Protein AF-A0A2D4NU48-F1 (afdb_monomer)

InterPro domains:
  IPR044917 DNA-directed primase/polymerase protein [PTHR31399] (1-161)

Secondary structure (DSSP, 8-state):
---GGG-STT---PPTT-B-TT---B----TT----PPP-TT--HHHHHHHHH-TT-----TT------------------------S---SPEEESS--S-HHHHHHHHHHTEETTEE-EEEEEEEETTTTEEEEEEES--EETTTTEE-SS--EEEEE-

Mean predicted aligned error: 12.74 Å

Radius of gyration: 21.71 Å; Cα contacts (8 Å, |Δi|>4): 154; chains: 1; bounding box: 61×42×55 Å

Solvent-accessible surface area (backbone atoms only — not comparable to full-atom values): 11006 Å² total; per-residue (Å²): 139,83,79,73,90,63,84,49,90,89,56,87,75,87,54,73,73,38,50,55,91,99,47,86,66,58,40,69,88,59,94,84,62,83,83,74,75,80,90,53,92,97,62,57,71,66,59,46,52,46,55,70,65,40,87,85,62,71,84,86,54,99,80,69,80,87,87,83,84,78,80,87,80,79,79,85,71,79,95,71,92,79,83,91,77,96,70,98,79,82,86,68,66,52,70,45,60,79,74,64,102,46,62,70,59,52,52,53,51,55,60,72,37,49,55,94,94,38,68,32,46,68,54,32,40,38,37,37,77,91,75,58,30,39,41,34,39,38,37,79,35,38,71,35,80,92,80,70,47,68,53,97,60,73,81,39,68,50,77,49,115

Foldseek 3Di:
DDDPVQPDPPGDDDFAQDDDVPDPDGRYDDPPDPDQFDDDPPDDRVVSVRLVRDPPNDDDDPPDDDDDDDPPPDPPDDDDDDDDDDDDDDQAWDKDAADDPCNVVLVVVQVVQDDDNFGKHFRMKTQRVVVRKIKTQIPRGAADPVVRGGDPDRGDMDMDD

Organism: Micrurus surinamensis (NCBI:txid129470)

Nearest PDB structures (foldseek):
  7jlg-assembly2_B  TM=9.800E-01  e=1.043E-04  Homo sapiens
  7jlg-assembly1_A  TM=9.762E-01  e=1.043E-04  Homo sapiens
  7jk1-assembly1_A  TM=9.756E-01  e=9.775E-05  Homo sapiens
  7jkl-assembly1_A  TM=9.734E-01  e=2.132E-04  Homo sapiens
  5l2x-assembly2_B  TM=9.803E-01  e=3.149E-04  Homo sapiens

Structure (mmCIF, N/CA/C/O backbone):
data_AF-A0A2D4NU48-F1
#
_entry.id   AF-A0A2D4NU48-F1
#
loop_
_atom_site.group_PDB
_atom_site.id
_atom_site.type_symbol
_atom_site.label_atom_id
_atom_site.label_alt_id
_atom_site.label_comp_id
_atom_site.label_asym_id
_atom_site.label_entity_id
_atom_site.label_seq_id
_atom_site.pdbx_PDB_ins_code
_atom_site.Cartn_x
_atom_site.Cartn_y
_atom_site.Cartn_z
_atom_site.occupancy
_atom_site.B_iso_or_equiv
_atom_site.auth_seq_id
_atom_site.auth_comp_id
_atom_site.auth_asym_id
_atom_site.auth_atom_id
_atom_site.pdbx_PDB_model_num
ATOM 1 N N . PHE A 1 1 ? 0.606 -9.834 -0.531 1.00 75.94 1 PHE A N 1
ATOM 2 C CA . PHE A 1 1 ? 1.608 -8.810 -0.904 1.00 75.94 1 PHE A CA 1
ATOM 3 C C . PHE A 1 1 ? 1.502 -7.610 0.032 1.00 75.94 1 PHE A C 1
ATOM 5 O O . PHE A 1 1 ? 0.381 -7.201 0.313 1.00 75.94 1 PHE A O 1
ATOM 12 N N . VAL A 1 2 ? 2.626 -7.060 0.508 1.00 81.94 2 VAL A N 1
ATOM 13 C CA . VAL A 1 2 ? 2.676 -5.942 1.474 1.00 81.94 2 VAL A CA 1
ATOM 14 C C . VAL A 1 2 ? 3.631 -4.856 0.964 1.00 81.94 2 VAL A C 1
ATOM 16 O O . VAL A 1 2 ? 4.753 -5.160 0.573 1.00 81.94 2 VAL A O 1
ATOM 19 N N . ASP A 1 3 ? 3.200 -3.589 0.968 1.00 83.12 3 ASP A N 1
ATOM 20 C CA . ASP A 1 3 ? 4.048 -2.441 0.606 1.00 83.12 3 ASP A CA 1
ATOM 21 C C . ASP A 1 3 ? 4.782 -1.909 1.845 1.00 83.12 3 ASP A C 1
ATOM 23 O O . ASP A 1 3 ? 4.214 -1.156 2.634 1.00 83.12 3 ASP A O 1
ATOM 27 N N . LEU A 1 4 ? 6.053 -2.284 2.019 1.00 84.88 4 LEU A N 1
ATOM 28 C CA . LEU A 1 4 ? 6.870 -1.837 3.156 1.00 84.88 4 LEU A CA 1
ATOM 29 C C . LEU A 1 4 ? 7.270 -0.351 3.069 1.00 84.88 4 LEU A C 1
ATOM 31 O O . LEU A 1 4 ? 7.649 0.253 4.070 1.00 84.88 4 LEU A O 1
ATOM 35 N N . GLY A 1 5 ? 7.136 0.285 1.899 1.00 84.62 5 GLY A N 1
ATOM 36 C CA . GLY A 1 5 ? 7.523 1.683 1.682 1.00 84.62 5 GLY A CA 1
ATOM 37 C C . GLY A 1 5 ? 6.610 2.715 2.354 1.00 84.62 5 GLY A C 1
ATOM 38 O O . GLY A 1 5 ? 6.822 3.923 2.191 1.00 84.62 5 GLY A O 1
ATOM 39 N N . VAL A 1 6 ? 5.566 2.275 3.063 1.00 92.81 6 VAL A N 1
ATOM 40 C CA . VAL A 1 6 ? 4.635 3.143 3.802 1.00 92.81 6 VAL A CA 1
ATOM 41 C C . VAL A 1 6 ? 5.047 3.378 5.257 1.00 92.81 6 VAL A C 1
ATOM 43 O O . VAL A 1 6 ? 4.579 4.339 5.861 1.00 92.81 6 VAL A O 1
ATOM 46 N N . TYR A 1 7 ? 5.945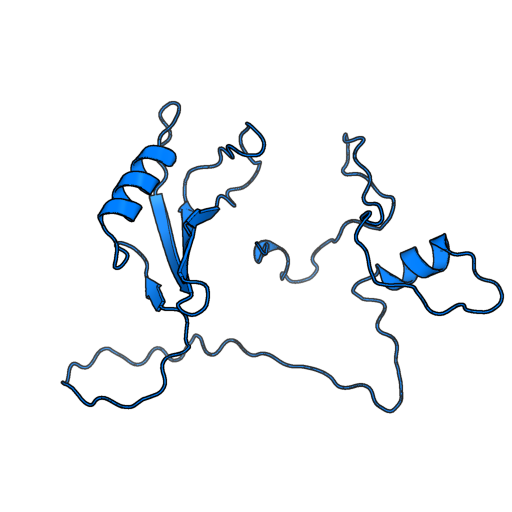 2.567 5.818 1.00 91.81 7 TYR A N 1
ATOM 47 C CA . TYR A 1 7 ? 6.368 2.670 7.219 1.00 91.81 7 TYR A CA 1
ATOM 48 C C . TYR A 1 7 ? 7.509 3.684 7.394 1.00 91.81 7 TYR A C 1
ATOM 50 O O . TYR A 1 7 ? 8.619 3.351 7.793 1.00 91.81 7 TYR A O 1
ATOM 58 N N . THR A 1 8 ? 7.247 4.950 7.058 1.00 90.25 8 THR A N 1
ATOM 59 C CA . THR A 1 8 ? 8.218 6.053 7.163 1.00 90.25 8 THR A CA 1
ATOM 60 C C . THR A 1 8 ? 7.734 7.136 8.124 1.00 90.25 8 THR A C 1
ATOM 62 O O . THR A 1 8 ? 6.529 7.350 8.272 1.00 90.25 8 THR A O 1
ATOM 65 N N . LYS A 1 9 ? 8.662 7.893 8.725 1.00 92.50 9 LYS A N 1
ATOM 66 C CA . LYS A 1 9 ? 8.329 9.026 9.605 1.00 92.50 9 LYS A CA 1
ATOM 67 C C . LYS A 1 9 ? 7.397 10.018 8.896 1.00 92.50 9 LYS A C 1
ATOM 69 O O . LYS A 1 9 ? 7.647 10.391 7.752 1.00 92.50 9 LYS A O 1
ATOM 74 N N . ASN A 1 10 ? 6.335 10.444 9.586 1.00 93.62 10 ASN A N 1
ATOM 75 C CA . ASN A 1 10 ? 5.337 11.404 9.093 1.00 93.62 10 ASN A CA 1
ATOM 76 C C . ASN A 1 10 ? 4.707 11.010 7.743 1.00 93.62 10 ASN A C 1
ATOM 78 O O . ASN A 1 10 ? 4.464 11.859 6.880 1.00 93.62 10 ASN A O 1
ATOM 82 N N . ARG A 1 11 ? 4.467 9.710 7.525 1.00 95.94 11 ARG A N 1
ATOM 83 C CA . ARG A 1 11 ? 3.847 9.234 6.289 1.00 95.94 11 ARG A CA 1
ATOM 84 C C . ARG A 1 11 ? 2.425 9.772 6.145 1.00 95.94 11 ARG A C 1
ATOM 86 O O . ARG A 1 11 ? 1.580 9.579 7.011 1.00 95.94 11 ARG A O 1
ATOM 93 N N . ASN A 1 12 ? 2.137 10.338 4.977 1.00 95.56 12 ASN A N 1
ATOM 94 C CA . ASN A 1 12 ? 0.769 10.631 4.571 1.00 95.56 12 ASN A CA 1
ATOM 95 C C . ASN A 1 12 ? 0.058 9.348 4.126 1.00 95.56 12 ASN A C 1
ATOM 97 O O . ASN A 1 12 ? 0.504 8.677 3.189 1.00 95.56 12 ASN A O 1
ATOM 101 N N . PHE A 1 13 ? -1.073 9.051 4.760 1.00 96.62 13 PHE A N 1
ATOM 102 C CA . PHE A 1 13 ? -2.010 8.026 4.317 1.00 96.62 13 PHE A CA 1
ATOM 103 C C . PHE A 1 13 ? -3.259 8.681 3.740 1.00 96.62 13 PHE A C 1
ATOM 105 O O . PHE A 1 13 ? -3.747 9.694 4.234 1.00 96.62 13 PHE A O 1
ATOM 112 N N . ARG A 1 14 ? -3.758 8.108 2.645 1.00 96.25 14 ARG A N 1
ATOM 113 C CA . ARG A 1 14 ? -4.952 8.610 1.966 1.00 96.25 14 ARG A CA 1
ATOM 114 C C . ARG A 1 14 ? -6.191 8.279 2.801 1.00 96.25 14 ARG A C 1
ATOM 116 O O . ARG A 1 14 ? -6.333 7.142 3.236 1.00 96.25 14 ARG A O 1
ATOM 123 N N . LEU A 1 15 ? -7.075 9.256 2.987 1.00 97.25 15 LEU A N 1
ATOM 124 C CA . LEU A 1 15 ? -8.273 9.116 3.816 1.00 97.25 15 LEU A CA 1
ATOM 125 C C . LEU A 1 15 ? -9.349 8.252 3.145 1.00 97.25 15 LEU A C 1
ATOM 127 O O . LEU A 1 15 ? -9.441 8.199 1.912 1.00 97.25 15 LEU A O 1
ATOM 131 N N . TYR A 1 16 ? -10.192 7.623 3.962 1.00 97.06 16 TYR A N 1
ATOM 132 C CA . TYR A 1 16 ? -11.433 6.996 3.508 1.00 97.06 16 TYR A CA 1
ATOM 133 C C . TYR A 1 16 ? -12.269 7.978 2.674 1.00 97.06 16 TYR A C 1
ATOM 135 O O . TYR A 1 16 ? -12.289 9.177 2.948 1.00 97.06 16 TYR A O 1
ATOM 143 N N . MET A 1 17 ? -12.902 7.470 1.618 1.00 96.50 17 MET A N 1
ATOM 144 C CA . MET A 1 17 ? -13.689 8.227 0.639 1.00 96.50 17 MET A CA 1
ATOM 145 C C . MET A 1 17 ? -12.934 9.313 -0.146 1.00 96.50 17 ME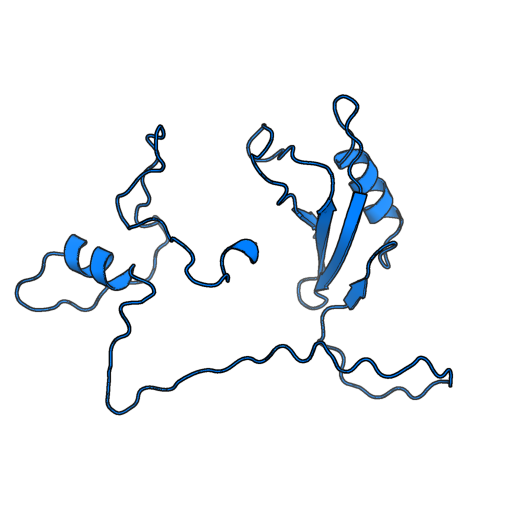T A C 1
ATOM 147 O O . MET A 1 17 ? -13.544 10.072 -0.894 1.00 96.50 17 MET A O 1
ATOM 151 N N . SER A 1 18 ? -11.598 9.354 -0.081 1.00 97.38 18 SER A N 1
ATOM 152 C CA . SER A 1 18 ? -10.790 10.264 -0.905 1.00 97.38 18 SER A CA 1
ATOM 153 C C . SER A 1 18 ? -10.170 9.577 -2.126 1.00 97.38 18 SER A C 1
ATOM 155 O O . SER A 1 18 ? -9.861 8.377 -2.121 1.00 97.38 18 SER A O 1
ATOM 157 N N . SER A 1 19 ? -9.925 10.348 -3.186 1.00 97.06 19 SER A N 1
ATOM 158 C CA . SER A 1 19 ? -9.155 9.919 -4.355 1.00 97.06 19 SER A CA 1
ATOM 159 C C . SER A 1 19 ? -7.760 10.550 -4.365 1.00 97.06 19 SER A C 1
ATOM 161 O O . SER A 1 19 ? -7.452 11.482 -3.621 1.00 97.06 19 SER A O 1
ATOM 163 N N . LYS A 1 20 ? -6.860 10.013 -5.195 1.00 94.56 20 LYS A N 1
ATOM 164 C CA . LYS A 1 20 ? -5.598 10.710 -5.486 1.00 94.56 20 LYS A CA 1
ATOM 165 C C . LYS A 1 20 ? -5.895 11.927 -6.361 1.00 94.56 20 LYS A C 1
ATOM 167 O O . LYS A 1 20 ? -6.772 11.858 -7.217 1.00 94.56 20 LYS A O 1
ATOM 172 N N . ALA A 1 21 ? -5.103 12.988 -6.217 1.00 93.25 21 ALA A N 1
ATOM 173 C CA . ALA A 1 21 ? -5.191 14.152 -7.095 1.00 93.25 21 ALA A CA 1
ATOM 174 C C . ALA A 1 21 ? -5.172 13.729 -8.578 1.00 93.25 21 ALA A C 1
ATOM 176 O O . ALA A 1 21 ? -4.323 12.935 -8.999 1.00 93.25 21 ALA A O 1
ATOM 177 N N . GLY A 1 22 ? -6.149 14.216 -9.347 1.00 93.44 22 GLY A N 1
ATOM 178 C CA . GLY A 1 22 ? -6.322 13.879 -10.764 1.00 93.44 22 GLY A CA 1
ATOM 179 C C . GLY A 1 22 ? -6.792 12.445 -11.044 1.00 93.44 22 GLY A C 1
ATOM 180 O O . GLY A 1 22 ? -6.669 11.975 -12.173 1.00 93.44 22 GLY A O 1
ATOM 181 N N . ARG A 1 23 ? -7.286 11.710 -10.040 1.00 93.81 23 ARG A N 1
ATOM 182 C CA . ARG A 1 23 ? -7.849 10.360 -10.196 1.00 93.81 23 ARG A CA 1
ATOM 183 C C . ARG A 1 23 ? -9.280 10.315 -9.674 1.00 93.81 23 ARG A C 1
ATOM 185 O O . ARG A 1 23 ? -9.614 10.973 -8.695 1.00 93.81 23 ARG A O 1
ATOM 192 N N . THR A 1 24 ? -10.094 9.475 -10.301 1.00 93.94 24 THR A N 1
ATOM 193 C CA . THR A 1 24 ? -11.502 9.254 -9.940 1.00 93.94 24 THR A CA 1
ATOM 194 C C . THR A 1 24 ? -11.699 8.061 -9.006 1.00 93.94 24 THR A C 1
ATOM 196 O O . THR A 1 24 ? -12.756 7.924 -8.409 1.00 93.94 24 THR A O 1
ATOM 199 N N . VAL A 1 25 ? -10.685 7.201 -8.847 1.00 94.75 25 VAL A N 1
ATOM 200 C CA . VAL A 1 25 ? -10.771 6.009 -7.992 1.00 94.75 25 VAL A CA 1
ATOM 201 C C . VAL A 1 25 ? -10.736 6.407 -6.515 1.00 94.75 25 VAL A C 1
ATOM 203 O O . VAL A 1 25 ? -9.734 6.942 -6.024 1.00 94.75 25 VAL A O 1
ATOM 206 N N . ILE A 1 26 ? -11.826 6.105 -5.814 1.00 96.75 26 ILE A N 1
ATOM 207 C CA . ILE A 1 26 ? -12.055 6.429 -4.403 1.00 96.75 26 ILE A CA 1
ATOM 208 C C . ILE A 1 26 ? -11.597 5.266 -3.513 1.00 96.75 26 ILE A C 1
ATOM 210 O O . ILE A 1 26 ? -11.722 4.101 -3.882 1.00 96.75 26 ILE A O 1
ATOM 214 N N . LEU A 1 27 ? -11.020 5.574 -2.345 1.00 96.50 27 LEU A N 1
ATOM 215 C CA . LEU A 1 27 ? -10.774 4.567 -1.308 1.00 96.50 27 LEU A CA 1
ATOM 216 C C . LEU A 1 27 ? -12.092 4.242 -0.595 1.00 96.50 27 LEU A C 1
ATOM 218 O O . LEU A 1 27 ? -12.536 5.029 0.237 1.00 96.50 27 LEU A O 1
ATOM 222 N N . ASN A 1 28 ? -12.694 3.103 -0.923 1.00 95.88 28 ASN A N 1
ATOM 223 C CA . ASN A 1 28 ? -13.951 2.643 -0.337 1.00 95.88 28 ASN A CA 1
ATOM 224 C C . ASN A 1 28 ? -13.756 1.321 0.431 1.00 95.88 28 ASN A C 1
ATOM 226 O O . ASN A 1 28 ? -12.696 0.698 0.340 1.00 95.88 28 ASN A O 1
ATOM 230 N N . ILE A 1 29 ? -14.769 0.911 1.193 1.00 95.50 29 ILE A N 1
ATOM 231 C CA . ILE A 1 29 ? -14.831 -0.390 1.858 1.00 95.50 29 ILE A CA 1
ATOM 232 C C . ILE A 1 29 ? -14.837 -1.497 0.797 1.00 95.50 29 ILE A C 1
ATOM 234 O O . ILE A 1 29 ? -15.585 -1.424 -0.176 1.00 95.50 29 ILE A O 1
ATOM 238 N N . ALA A 1 30 ? -13.980 -2.501 0.982 1.00 94.94 30 ALA A N 1
ATOM 239 C CA . ALA A 1 30 ? -13.928 -3.670 0.111 1.00 94.94 30 ALA A CA 1
ATOM 240 C C . ALA A 1 30 ? -15.151 -4.577 0.330 1.00 94.94 30 ALA A C 1
ATOM 242 O O . ALA A 1 30 ? -15.679 -4.650 1.440 1.00 94.94 30 ALA A O 1
ATOM 243 N N . GLU A 1 31 ? -15.585 -5.281 -0.714 1.00 95.69 31 GLU A N 1
ATOM 244 C CA . GLU A 1 31 ? -16.767 -6.160 -0.678 1.00 95.69 31 GLU A CA 1
ATOM 245 C C . GLU A 1 31 ? -16.616 -7.319 0.319 1.00 95.69 31 GLU A C 1
ATOM 247 O O . GLU A 1 31 ? -17.585 -7.752 0.937 1.00 95.69 31 GLU A O 1
ATOM 252 N N . ASP A 1 32 ? -15.385 -7.781 0.524 1.00 95.31 32 ASP A N 1
ATOM 253 C CA . ASP A 1 32 ? -15.006 -8.864 1.430 1.00 95.31 32 ASP A CA 1
ATOM 254 C C . ASP A 1 32 ? -14.593 -8.374 2.832 1.00 95.31 32 ASP A C 1
ATOM 256 O O . ASP A 1 32 ? -14.106 -9.155 3.657 1.00 95.31 32 ASP A O 1
ATOM 260 N N . ASN A 1 33 ? -14.799 -7.087 3.142 1.00 95.56 33 ASN A N 1
ATOM 261 C CA . ASN A 1 33 ? -14.493 -6.532 4.455 1.00 95.56 33 ASN A CA 1
ATOM 262 C C . ASN A 1 33 ? -15.349 -7.183 5.557 1.00 95.56 33 ASN A C 1
ATOM 264 O O . ASN A 1 33 ? -16.567 -7.020 5.610 1.00 95.56 33 ASN A O 1
ATOM 268 N N . LYS A 1 34 ? -14.685 -7.838 6.514 1.00 96.62 34 LYS A N 1
ATOM 269 C CA . LYS A 1 34 ? -15.328 -8.482 7.676 1.00 96.62 34 LYS A CA 1
ATOM 270 C C . LYS A 1 34 ? -15.450 -7.570 8.900 1.00 96.62 34 LYS A C 1
ATOM 272 O O . LYS A 1 34 ? -16.119 -7.928 9.866 1.00 96.62 34 LYS A O 1
ATOM 277 N N . PHE A 1 35 ? -14.794 -6.408 8.899 1.00 94.75 35 PHE A N 1
ATOM 278 C CA . PHE A 1 35 ? -14.841 -5.484 10.029 1.00 94.75 35 PHE A CA 1
ATOM 279 C C . PHE A 1 35 ? -16.141 -4.671 10.029 1.00 94.75 35 PHE A C 1
ATOM 281 O O . PHE A 1 35 ? -16.444 -3.951 9.072 1.00 94.75 35 PHE A O 1
ATOM 288 N N . VAL A 1 36 ? -16.869 -4.727 11.144 1.00 91.12 36 VAL A N 1
ATOM 289 C CA . VAL A 1 36 ? -18.057 -3.905 11.392 1.00 91.12 36 VAL A CA 1
ATOM 290 C C . VAL A 1 36 ? -17.795 -3.039 12.626 1.00 91.12 36 VAL A C 1
ATOM 292 O O . VAL A 1 36 ? -17.533 -3.585 13.704 1.00 91.12 36 VAL A O 1
ATOM 295 N N . PRO A 1 37 ? -17.824 -1.699 12.504 1.00 89.31 37 PRO A N 1
ATOM 296 C CA . PRO A 1 37 ? -17.607 -0.830 13.647 1.00 89.31 37 PRO A CA 1
ATOM 297 C C . PRO A 1 37 ? -18.737 -0.989 14.669 1.00 89.31 37 PRO A C 1
ATOM 299 O O . PRO A 1 37 ? -19.896 -1.222 14.324 1.00 89.31 37 PRO A O 1
ATOM 302 N N . LYS A 1 38 ? -18.388 -0.860 15.953 1.00 84.44 38 LYS A N 1
ATOM 303 C CA . LYS A 1 38 ? -19.379 -0.893 17.031 1.00 84.44 38 LYS A CA 1
ATOM 304 C C . LYS A 1 38 ? -20.292 0.332 16.910 1.00 84.44 38 LYS A C 1
ATOM 306 O O . LYS A 1 38 ? -19.757 1.439 16.806 1.00 84.44 38 LYS A O 1
ATOM 311 N N . PRO A 1 39 ? -21.622 0.157 16.970 1.00 78.94 39 PRO A N 1
ATOM 312 C CA . PRO A 1 39 ? -22.542 1.278 16.913 1.00 78.94 39 PRO A CA 1
ATOM 313 C C . PRO A 1 39 ? -22.311 2.190 18.118 1.00 78.94 39 PRO A C 1
ATOM 315 O O . PRO A 1 39 ? -22.275 1.733 19.260 1.00 78.94 39 PRO A O 1
ATOM 318 N N . VAL A 1 40 ? -22.145 3.483 17.851 1.00 79.06 40 VAL A N 1
ATOM 319 C CA . VAL A 1 40 ? -22.092 4.528 18.877 1.00 79.06 40 VAL A CA 1
ATOM 320 C C . VAL A 1 40 ? -23.327 5.401 18.705 1.00 79.06 40 VAL A C 1
ATOM 322 O O . VAL A 1 40 ? -23.627 5.823 17.583 1.00 79.06 40 VAL A O 1
ATOM 325 N N . ASN A 1 41 ? -24.035 5.666 19.806 1.00 77.50 41 ASN A N 1
ATOM 326 C CA . ASN A 1 41 ? -25.214 6.533 19.817 1.00 77.50 41 ASN A CA 1
ATOM 327 C C . ASN A 1 41 ? -24.883 7.874 19.134 1.00 77.50 41 ASN A C 1
ATOM 329 O O . ASN A 1 41 ? -23.838 8.462 19.405 1.00 77.50 41 ASN A O 1
ATOM 333 N N . ASN A 1 42 ? -25.768 8.343 18.249 1.00 76.69 42 ASN A N 1
ATOM 334 C CA . ASN A 1 42 ? -25.650 9.604 17.497 1.00 76.69 42 ASN A CA 1
ATOM 335 C C . ASN A 1 42 ? -24.560 9.669 16.404 1.00 76.69 42 ASN A C 1
ATOM 337 O O . ASN A 1 42 ? -24.137 10.764 16.041 1.00 76.69 42 ASN A O 1
ATOM 341 N N . SER A 1 43 ? -24.125 8.539 15.833 1.00 78.31 43 SER A N 1
ATOM 342 C CA . SER A 1 43 ? -23.211 8.534 14.673 1.00 78.31 43 SER A CA 1
ATOM 343 C C . SER A 1 43 ? -23.749 7.701 13.510 1.00 78.31 43 SER A C 1
ATOM 345 O O . SER A 1 43 ? -24.303 6.618 13.711 1.00 78.31 43 SER A O 1
ATOM 347 N N . CYS A 1 44 ? -23.575 8.189 12.278 1.00 88.00 44 CYS A N 1
ATOM 348 C CA . CYS A 1 44 ? -23.914 7.417 11.083 1.00 88.00 44 CYS A CA 1
ATOM 349 C C . CYS A 1 44 ? -22.824 6.376 10.766 1.00 88.00 44 CYS A C 1
ATOM 351 O O . CYS A 1 44 ? -21.680 6.486 11.218 1.00 88.00 44 CYS A O 1
ATOM 353 N N . LYS A 1 45 ? -23.166 5.361 9.960 1.00 88.50 45 LYS A N 1
ATOM 354 C CA . LYS A 1 45 ? -22.235 4.278 9.594 1.00 88.50 45 LYS A CA 1
ATOM 355 C C . LYS A 1 45 ? -20.955 4.806 8.939 1.00 88.50 45 LYS A C 1
ATOM 357 O O . LYS A 1 45 ? -19.866 4.375 9.310 1.00 88.50 45 LYS A O 1
ATOM 362 N N . ASP A 1 46 ? -21.070 5.774 8.032 1.00 90.75 46 ASP A N 1
ATOM 363 C CA . ASP A 1 46 ? -19.912 6.340 7.329 1.00 90.75 46 ASP A CA 1
ATOM 364 C C . ASP A 1 46 ? -18.944 7.050 8.270 1.00 90.75 46 ASP A C 1
ATOM 366 O O . ASP A 1 46 ? -17.733 6.888 8.144 1.00 90.75 46 ASP A O 1
ATOM 370 N N . GLN A 1 47 ? -19.460 7.775 9.263 1.00 92.12 47 GLN A N 1
ATOM 371 C CA . GLN A 1 47 ? -18.632 8.413 10.282 1.00 92.12 47 GLN A CA 1
ATOM 372 C C . GLN A 1 47 ? -17.869 7.372 11.112 1.00 92.12 47 GLN A C 1
ATOM 374 O O . GLN A 1 47 ? -16.693 7.565 11.422 1.00 92.12 47 GLN A O 1
ATOM 379 N N . GLN A 1 48 ? -18.507 6.249 11.450 1.00 92.56 48 GLN A N 1
ATOM 380 C CA . GLN A 1 48 ? -17.857 5.177 12.204 1.00 92.56 48 GLN A CA 1
ATOM 381 C C . GLN A 1 48 ? -16.749 4.496 11.391 1.00 92.56 48 GLN A C 1
ATOM 383 O O . GLN A 1 48 ? -15.671 4.227 11.933 1.00 92.56 48 GLN A O 1
ATOM 388 N N . TYR A 1 49 ? -16.977 4.254 10.097 1.00 94.69 49 TYR A N 1
ATOM 389 C CA . TYR A 1 49 ? -15.945 3.743 9.192 1.00 94.69 49 TYR A CA 1
ATOM 390 C C . TYR A 1 49 ? -14.806 4.743 9.007 1.00 94.69 49 TYR A C 1
ATOM 392 O O . TYR A 1 49 ? -13.643 4.364 9.135 1.00 94.69 49 TYR A O 1
ATOM 400 N N . PHE A 1 50 ? -15.127 6.021 8.800 1.00 94.81 50 PHE A N 1
ATOM 401 C CA . PHE A 1 50 ? -14.141 7.090 8.704 1.00 94.81 50 PHE A CA 1
ATOM 402 C C . PHE A 1 50 ? -13.227 7.109 9.933 1.00 94.81 50 PHE A C 1
ATOM 404 O O . PHE A 1 50 ? -12.016 6.966 9.784 1.00 94.81 50 PHE A O 1
ATOM 411 N N . LEU A 1 51 ? -13.791 7.178 11.143 1.00 93.50 51 LEU A N 1
ATOM 412 C CA . LEU A 1 51 ? -13.016 7.194 12.388 1.00 93.50 51 LEU A CA 1
AT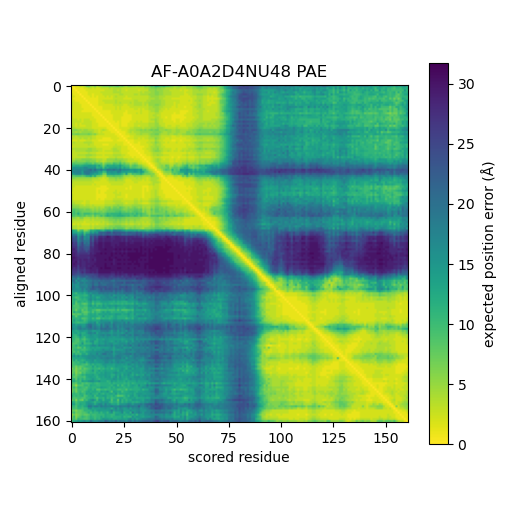OM 413 C C . LEU A 1 51 ? -12.197 5.916 12.594 1.00 93.50 51 LEU A C 1
ATOM 415 O O . LEU A 1 51 ? -11.085 5.991 13.111 1.00 93.50 51 LEU A O 1
ATOM 419 N N . SER A 1 52 ? -12.724 4.758 12.190 1.00 93.94 52 SER A N 1
ATOM 420 C CA . SER A 1 52 ? -12.006 3.479 12.289 1.00 93.94 52 SER A CA 1
ATOM 421 C C . SER A 1 52 ? -10.876 3.353 11.258 1.00 93.94 52 SER A C 1
ATOM 423 O O . SER A 1 52 ? -9.940 2.595 11.479 1.00 93.94 52 SER A O 1
ATOM 425 N N . SER A 1 53 ? -10.937 4.099 10.149 1.00 95.25 53 SER A N 1
ATOM 426 C CA . SER A 1 53 ? -9.902 4.100 9.103 1.00 95.25 53 SER A CA 1
ATOM 427 C C . SER A 1 53 ? -8.670 4.951 9.440 1.00 95.25 53 SER A C 1
ATOM 429 O O . SER A 1 53 ? -7.637 4.842 8.778 1.00 95.25 53 SER A O 1
ATOM 431 N N . LEU A 1 54 ? -8.762 5.817 10.454 1.00 95.81 54 LEU A N 1
ATOM 432 C CA . LEU A 1 54 ? -7.682 6.715 10.852 1.00 95.81 54 LEU A CA 1
ATOM 433 C C . LEU A 1 54 ? -6.603 5.952 11.632 1.00 95.81 54 LEU A C 1
ATOM 435 O O . LEU A 1 54 ? -6.811 5.566 12.778 1.00 95.81 54 LEU A O 1
ATOM 439 N N . ILE A 1 55 ? -5.415 5.814 11.039 1.00 95.50 55 ILE A N 1
ATOM 440 C CA . ILE A 1 55 ? -4.278 5.078 11.627 1.00 95.50 55 ILE A CA 1
ATOM 441 C C . ILE A 1 55 ? -3.874 5.637 12.997 1.00 95.50 55 ILE A C 1
ATOM 443 O O . ILE A 1 55 ? -3.581 4.880 13.916 1.00 95.50 55 ILE A O 1
ATOM 447 N N . CYS A 1 56 ? -3.890 6.962 13.153 1.00 93.50 56 CYS A N 1
ATOM 448 C CA . CYS A 1 56 ? -3.501 7.617 14.403 1.00 93.50 56 CYS A CA 1
ATOM 449 C C . CYS A 1 56 ? -4.660 7.773 15.405 1.00 93.50 56 CYS A C 1
ATOM 451 O O . CYS A 1 56 ? -4.448 8.322 16.483 1.00 93.50 56 CYS A O 1
ATOM 453 N N . ASN A 1 57 ? -5.877 7.318 15.083 1.00 93.50 57 ASN A N 1
ATOM 454 C CA . ASN A 1 57 ? -7.032 7.401 15.984 1.00 93.50 57 ASN A CA 1
ATOM 455 C C . ASN A 1 57 ? -7.068 6.200 16.942 1.00 93.50 57 ASN A C 1
ATOM 457 O O . ASN A 1 57 ? -7.968 5.356 16.896 1.00 93.50 57 ASN A O 1
ATOM 461 N N . VAL A 1 58 ? -6.041 6.100 17.785 1.00 90.56 58 VAL A N 1
ATOM 462 C CA . VAL A 1 58 ? -5.901 5.012 18.757 1.00 90.56 58 VAL A CA 1
ATOM 463 C C . VAL A 1 58 ? -6.961 5.165 19.846 1.00 90.56 58 VAL A C 1
ATOM 465 O O . VAL A 1 58 ? -7.101 6.223 20.456 1.00 90.56 58 VAL A O 1
ATOM 468 N N . ARG A 1 59 ? -7.718 4.094 20.107 1.00 84.88 59 ARG A N 1
ATOM 469 C CA . ARG A 1 59 ? -8.688 4.062 21.208 1.00 84.88 59 ARG A CA 1
ATOM 470 C C . ARG A 1 59 ? -7.956 3.789 22.513 1.00 84.88 59 ARG A C 1
ATOM 472 O O . ARG A 1 59 ? -7.444 2.692 22.716 1.00 84.88 59 ARG A O 1
ATOM 479 N N . PHE A 1 60 ? -7.926 4.788 23.382 1.00 86.69 60 PHE A N 1
ATOM 480 C CA . PHE A 1 60 ? -7.343 4.661 24.709 1.00 86.69 60 PHE A CA 1
ATOM 481 C C . PHE A 1 60 ? -8.290 3.896 25.635 1.00 86.69 60 PHE A C 1
ATOM 483 O O . PHE A 1 60 ? -9.499 4.122 25.643 1.00 86.69 60 PHE A O 1
ATOM 490 N N . SER A 1 61 ? -7.721 2.971 26.397 1.00 90.38 61 SER A N 1
ATOM 491 C CA . SER A 1 61 ? -8.403 2.185 27.421 1.00 90.38 61 SER A CA 1
ATOM 492 C C . SER A 1 61 ? -7.404 1.828 28.510 1.00 90.38 61 SER A C 1
ATOM 494 O O . SER A 1 61 ? -6.214 1.711 28.218 1.00 90.38 61 SER A O 1
ATOM 496 N N . ASP A 1 62 ? -7.886 1.540 29.712 1.00 90.31 62 ASP A N 1
ATOM 497 C CA . ASP A 1 62 ? -7.029 1.205 30.857 1.00 90.31 62 ASP A CA 1
A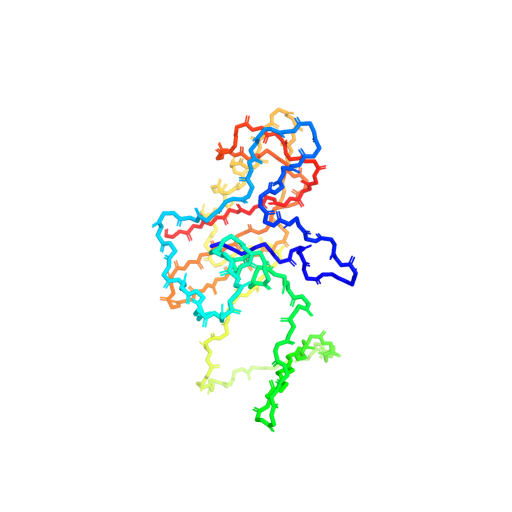TOM 498 C C . ASP A 1 62 ? -6.175 -0.058 30.633 1.00 90.31 62 ASP A C 1
ATOM 500 O O . ASP A 1 62 ? -5.140 -0.242 31.264 1.00 90.31 62 ASP A O 1
ATOM 504 N N . CYS A 1 63 ? -6.571 -0.921 29.692 1.00 91.94 63 CYS A N 1
ATOM 505 C CA . CYS A 1 63 ? -5.852 -2.135 29.304 1.00 91.94 63 CYS A CA 1
ATOM 506 C C . CYS A 1 63 ? -5.048 -2.006 27.992 1.00 91.94 63 CYS A C 1
ATOM 508 O O . CYS A 1 63 ? -4.749 -3.020 27.353 1.00 91.94 63 CYS A O 1
ATOM 510 N N . LEU A 1 64 ? -4.709 -0.783 27.563 1.00 93.31 64 LEU A N 1
ATOM 511 C CA . LEU A 1 64 ? -3.944 -0.548 26.334 1.00 93.31 64 LEU A CA 1
ATOM 512 C C . LEU A 1 64 ? -2.565 -1.227 26.401 1.00 93.31 64 LEU A C 1
ATOM 514 O O . LEU A 1 64 ? -1.764 -0.955 27.293 1.00 93.31 64 LEU A O 1
ATOM 518 N N . LYS A 1 65 ? -2.268 -2.079 25.415 1.00 93.44 65 LYS A N 1
ATOM 519 C CA . LYS A 1 65 ? -0.955 -2.712 25.241 1.00 93.44 65 LYS A CA 1
ATOM 520 C C . LYS A 1 65 ? -0.209 -2.042 24.094 1.00 93.44 65 LYS A C 1
ATOM 522 O O . LYS A 1 65 ? -0.709 -2.014 22.971 1.00 93.44 65 LYS A O 1
ATOM 527 N N . ILE A 1 66 ? 0.986 -1.531 24.376 1.00 93.50 66 ILE A N 1
ATOM 528 C CA . ILE A 1 66 ? 1.886 -0.969 23.365 1.00 93.50 66 ILE A CA 1
ATOM 529 C C . ILE A 1 66 ? 2.787 -2.095 22.860 1.00 93.50 66 ILE A C 1
ATOM 531 O O . ILE A 1 66 ? 3.419 -2.787 23.654 1.00 93.50 66 ILE A O 1
ATOM 535 N N . LEU A 1 67 ? 2.819 -2.285 21.543 1.00 93.44 67 LEU A N 1
ATOM 536 C CA . LEU A 1 67 ? 3.678 -3.267 20.887 1.00 93.44 67 LEU A CA 1
ATOM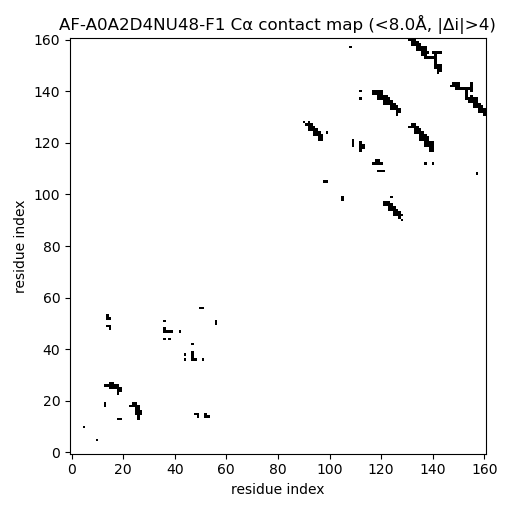 537 C C . LEU A 1 67 ? 4.932 -2.562 20.365 1.00 93.44 67 LEU A C 1
ATOM 539 O O . LEU A 1 67 ? 4.818 -1.552 19.669 1.00 93.44 67 LEU A O 1
ATOM 543 N N . SER A 1 68 ? 6.107 -3.103 20.675 1.00 92.06 68 SER A N 1
ATOM 544 C CA . SER A 1 68 ? 7.388 -2.691 20.098 1.00 92.06 68 SER A CA 1
ATOM 545 C C . SER A 1 68 ? 7.969 -3.823 19.253 1.00 92.06 68 SER A C 1
ATOM 547 O O . SER A 1 68 ? 7.827 -5.002 19.576 1.00 92.06 68 SER A O 1
ATOM 549 N N . CYS A 1 69 ? 8.596 -3.457 18.140 1.00 87.06 69 CYS A N 1
ATOM 550 C CA . CYS A 1 69 ? 9.324 -4.367 17.268 1.00 87.06 69 CYS A CA 1
ATOM 551 C C . CYS A 1 69 ? 10.576 -3.624 16.810 1.00 87.06 69 CYS A C 1
ATOM 553 O O . CYS A 1 69 ? 10.492 -2.712 15.988 1.00 87.06 69 CYS A O 1
ATOM 555 N N . ASP A 1 70 ? 11.708 -3.976 17.410 1.00 87.69 70 ASP A N 1
ATOM 556 C CA . ASP A 1 70 ? 12.998 -3.384 17.086 1.00 87.69 70 ASP A CA 1
ATOM 557 C C . ASP A 1 70 ? 13.679 -4.246 16.020 1.00 87.69 70 ASP A C 1
ATOM 559 O O . ASP A 1 70 ? 13.752 -5.471 16.148 1.00 87.69 70 ASP A O 1
ATOM 563 N N . ASN A 1 71 ? 14.183 -3.616 14.958 1.00 67.94 71 ASN A N 1
ATOM 564 C CA . ASN A 1 71 ? 14.956 -4.323 13.941 1.00 67.94 71 ASN A CA 1
ATOM 565 C C . ASN A 1 71 ? 16.288 -4.770 14.560 1.00 67.94 71 ASN A C 1
ATOM 567 O O . ASN A 1 71 ? 17.140 -3.933 14.855 1.00 67.94 71 ASN A O 1
ATOM 571 N N . GLN A 1 72 ? 16.504 -6.078 14.709 1.00 55.00 72 GLN A N 1
ATOM 572 C CA . GLN A 1 72 ? 17.794 -6.648 15.127 1.00 55.00 72 GLN A CA 1
ATOM 573 C C . GLN A 1 72 ? 18.854 -6.638 14.010 1.00 55.00 72 GLN A C 1
ATOM 575 O O . GLN A 1 72 ? 19.714 -7.508 13.933 1.00 55.00 72 GLN A O 1
ATOM 580 N N . GLU A 1 73 ? 18.839 -5.638 13.138 1.00 52.62 73 GLU A N 1
ATOM 581 C CA . GLU A 1 73 ? 19.799 -5.519 12.048 1.00 52.62 73 GLU A CA 1
ATOM 582 C C . GLU A 1 73 ? 20.698 -4.320 12.298 1.00 52.62 73 GLU A C 1
ATOM 584 O O . GLU A 1 73 ? 20.480 -3.267 11.723 1.00 52.62 73 GLU A O 1
ATOM 589 N N . HIS A 1 74 ? 21.672 -4.480 13.200 1.00 43.09 74 HIS A N 1
ATOM 590 C CA . HIS A 1 74 ? 22.999 -3.840 13.166 1.00 43.09 74 HIS A CA 1
ATOM 591 C C . HIS A 1 74 ? 23.906 -4.411 14.280 1.00 43.09 74 HIS A C 1
ATOM 593 O O . HIS A 1 74 ? 24.569 -3.668 14.996 1.00 43.09 74 HIS A O 1
ATOM 599 N N . ALA A 1 75 ? 23.999 -5.737 14.406 1.00 37.59 75 ALA A N 1
ATOM 600 C CA . ALA A 1 75 ? 25.204 -6.361 14.955 1.00 37.59 75 ALA A CA 1
ATOM 601 C C . ALA A 1 75 ? 26.094 -6.747 13.765 1.00 37.59 75 ALA A C 1
ATOM 603 O O . ALA A 1 75 ? 26.000 -7.842 13.220 1.00 37.59 75 ALA A O 1
ATOM 604 N N . ARG A 1 76 ? 26.908 -5.798 13.285 1.00 41.94 76 ARG A N 1
ATOM 605 C CA . ARG A 1 76 ? 28.016 -6.115 12.374 1.00 41.94 76 ARG A CA 1
ATOM 606 C C . ARG A 1 76 ? 29.093 -6.823 13.196 1.00 41.94 76 ARG A C 1
ATOM 608 O O . ARG A 1 76 ? 30.000 -6.166 13.692 1.00 41.94 76 ARG A O 1
ATOM 615 N N . GLU A 1 77 ? 28.978 -8.132 13.365 1.00 36.78 77 GLU A N 1
ATOM 616 C CA . GLU A 1 77 ? 30.106 -8.956 13.805 1.00 36.78 77 GLU A CA 1
ATOM 617 C C . GLU A 1 77 ? 31.000 -9.253 12.582 1.00 36.78 77 GLU A C 1
ATOM 619 O O . GLU A 1 77 ? 30.475 -9.576 11.508 1.00 36.78 77 GLU A O 1
ATOM 624 N N . PRO A 1 78 ? 32.333 -9.085 12.677 1.00 35.00 78 PRO A N 1
ATOM 625 C CA . PRO 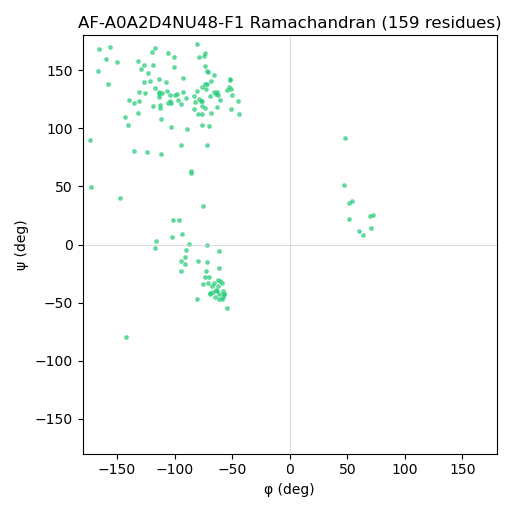A 1 78 ? 33.240 -9.328 11.565 1.00 35.00 78 PRO A CA 1
ATOM 626 C C . PRO A 1 78 ? 33.292 -10.817 11.229 1.00 35.00 78 PRO A C 1
ATOM 628 O O . PRO A 1 78 ? 33.347 -11.673 12.107 1.00 35.00 78 PRO A O 1
ATOM 631 N N . SER A 1 79 ? 33.350 -11.106 9.933 1.00 44.09 79 SER A N 1
ATOM 632 C CA . SER A 1 79 ? 33.629 -12.422 9.367 1.00 44.09 79 SER A CA 1
ATOM 633 C C . SER A 1 79 ? 34.788 -13.126 10.080 1.00 44.09 79 SER A C 1
ATOM 635 O O . SER A 1 79 ? 35.945 -12.736 9.905 1.00 44.09 79 SER A O 1
ATOM 637 N N . LEU A 1 80 ? 34.493 -14.208 10.797 1.00 34.84 80 LEU A N 1
ATOM 638 C CA . LEU A 1 80 ? 35.461 -15.257 11.076 1.00 34.84 80 LEU A CA 1
ATOM 639 C C . LEU A 1 80 ? 34.830 -16.612 10.769 1.00 34.84 80 LEU A C 1
ATOM 641 O O . LEU A 1 80 ? 33.870 -17.058 11.388 1.00 34.84 80 LEU A O 1
ATOM 645 N N . TYR A 1 81 ? 35.401 -17.218 9.741 1.00 41.50 81 TYR A N 1
ATOM 646 C CA . TYR A 1 81 ? 35.303 -18.609 9.353 1.00 41.50 81 TYR A CA 1
ATOM 647 C C . TYR A 1 81 ? 35.454 -19.521 10.580 1.00 41.50 81 TYR A C 1
ATOM 649 O O . TYR A 1 81 ? 36.487 -19.451 11.241 1.00 41.50 81 TYR A O 1
ATOM 657 N N . LEU A 1 82 ? 34.477 -20.394 10.847 1.00 36.03 82 LEU A N 1
ATOM 658 C CA . LEU A 1 82 ? 34.739 -21.797 11.185 1.00 36.03 82 LEU A CA 1
ATOM 659 C C . LEU A 1 82 ? 33.469 -22.662 11.119 1.00 36.03 82 LEU A C 1
ATOM 661 O O . LEU A 1 82 ? 32.356 -22.200 11.356 1.00 36.03 82 LEU A O 1
ATOM 665 N N . GLU A 1 83 ? 33.708 -23.922 10.774 1.00 35.97 83 GLU A N 1
ATOM 666 C CA . GLU A 1 83 ? 32.795 -25.023 10.479 1.00 35.97 83 GLU A CA 1
ATOM 667 C C . GLU A 1 83 ? 31.688 -25.342 11.500 1.00 35.97 83 GLU A C 1
ATOM 669 O O . GLU A 1 83 ? 31.882 -25.370 12.714 1.00 35.97 83 GLU A O 1
ATOM 674 N N . ASP A 1 84 ? 30.544 -25.696 10.909 1.00 44.16 84 ASP A N 1
ATOM 675 C CA . ASP A 1 84 ? 29.715 -26.875 11.184 1.00 44.16 84 ASP A CA 1
ATOM 676 C C . ASP A 1 84 ? 29.370 -27.201 12.646 1.00 44.16 84 ASP A C 1
ATOM 678 O O . ASP A 1 84 ? 30.034 -28.002 13.303 1.00 44.16 84 ASP A O 1
ATOM 682 N N . LYS A 1 85 ? 28.229 -26.668 13.114 1.00 33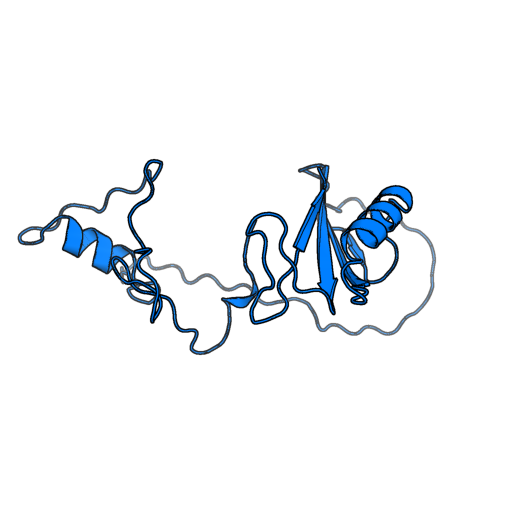.22 85 LYS A N 1
ATOM 683 C CA . LYS A 1 85 ? 27.345 -27.358 14.069 1.00 33.22 85 LYS A CA 1
ATOM 684 C C . LYS A 1 85 ? 25.879 -27.068 13.760 1.00 33.22 85 LYS A C 1
ATOM 686 O O . LYS A 1 85 ? 25.364 -25.980 14.006 1.00 33.22 85 LYS A O 1
ATOM 691 N N . ILE A 1 86 ? 25.205 -28.101 13.268 1.00 47.25 86 ILE A N 1
ATOM 692 C CA . ILE A 1 86 ? 23.751 -28.218 13.161 1.00 47.25 86 ILE A CA 1
ATOM 693 C C . ILE A 1 86 ? 23.110 -27.897 14.521 1.00 47.25 86 ILE A C 1
ATOM 695 O O . ILE A 1 86 ? 23.292 -28.632 15.490 1.00 47.25 86 ILE A O 1
ATOM 699 N N . SER A 1 87 ? 22.309 -26.831 14.568 1.00 36.25 87 SER A N 1
ATOM 700 C CA . SER A 1 87 ? 21.373 -26.551 15.657 1.00 36.25 87 SER A CA 1
ATOM 701 C C . SER A 1 87 ? 20.033 -26.117 15.072 1.00 36.25 87 SER A C 1
ATOM 703 O O . SER A 1 87 ? 19.934 -25.182 14.281 1.00 36.25 87 SER A O 1
ATOM 705 N N . ARG A 1 88 ? 18.995 -26.871 15.430 1.00 46.25 88 ARG A N 1
ATOM 706 C CA . ARG A 1 88 ? 17.624 -26.765 14.924 1.00 46.25 88 ARG A CA 1
ATOM 707 C C . ARG A 1 88 ? 16.965 -25.480 15.435 1.00 46.25 88 ARG A C 1
ATOM 709 O O . ARG A 1 88 ? 16.507 -25.452 16.570 1.00 46.25 88 ARG A O 1
ATOM 716 N N . SER A 1 89 ? 16.885 -24.459 14.583 1.00 47.69 89 SER A N 1
ATOM 717 C CA . SER A 1 89 ? 15.843 -23.418 14.591 1.00 47.69 89 SER A CA 1
ATOM 718 C C . SER A 1 89 ? 16.012 -22.528 13.354 1.00 47.69 89 SER A C 1
ATOM 720 O O . SER A 1 89 ? 16.745 -21.544 13.385 1.00 47.69 89 SER A O 1
ATOM 722 N N . CYS A 1 90 ? 15.375 -22.875 12.235 1.00 43.50 90 CYS A N 1
ATOM 723 C CA . CYS A 1 90 ? 15.376 -22.030 11.039 1.00 43.50 90 CYS A CA 1
ATOM 724 C C . CYS A 1 90 ? 13.966 -21.945 10.438 1.00 43.50 90 CYS A C 1
ATOM 726 O O . CYS A 1 90 ? 13.616 -22.637 9.490 1.00 43.50 90 CYS A O 1
ATOM 728 N N . LEU A 1 91 ? 13.142 -21.081 11.035 1.00 52.19 91 LEU A N 1
ATOM 729 C CA . LEU A 1 91 ? 11.915 -20.548 10.422 1.00 52.19 91 LEU A CA 1
ATOM 730 C C . LEU A 1 91 ? 12.117 -19.111 9.907 1.00 52.19 91 LEU A C 1
ATOM 732 O O . LEU A 1 91 ? 11.160 -18.457 9.506 1.00 52.19 91 LEU A O 1
ATOM 736 N N . ALA A 1 92 ? 13.350 -18.599 9.954 1.00 57.22 92 ALA A N 1
ATOM 737 C CA . ALA A 1 92 ? 13.666 -17.286 9.417 1.00 57.22 92 ALA A CA 1
ATOM 738 C C . ALA A 1 92 ? 13.664 -17.341 7.878 1.00 57.22 92 ALA A C 1
ATOM 740 O O . ALA A 1 92 ? 14.186 -18.312 7.317 1.00 57.22 92 ALA A O 1
ATOM 741 N N . PRO A 1 93 ? 13.100 -16.327 7.195 1.00 60.78 93 PRO A N 1
ATOM 742 C CA . PRO A 1 93 ? 13.241 -16.186 5.754 1.00 60.78 93 PRO A CA 1
ATOM 743 C C . PRO A 1 93 ? 14.718 -16.224 5.367 1.00 60.78 93 PRO A C 1
ATOM 745 O O . PRO A 1 93 ? 15.552 -15.589 6.013 1.00 60.78 93 PRO A O 1
ATOM 748 N N . ILE A 1 94 ? 15.038 -16.978 4.320 1.00 78.88 94 ILE A N 1
ATOM 749 C CA . ILE A 1 94 ? 16.381 -16.943 3.740 1.00 78.88 94 ILE A CA 1
ATOM 750 C C . ILE A 1 94 ? 16.413 -15.742 2.796 1.00 78.88 94 ILE A C 1
ATOM 752 O O . ILE A 1 94 ? 15.537 -15.622 1.938 1.00 78.88 94 ILE A O 1
ATOM 756 N N . GLU A 1 95 ? 17.401 -14.865 2.944 1.00 80.94 95 GLU A N 1
ATOM 757 C CA . GLU A 1 95 ? 17.557 -13.675 2.106 1.00 80.94 95 GLU A CA 1
ATOM 758 C C . GLU A 1 95 ? 18.951 -13.578 1.470 1.00 80.94 95 GLU A C 1
ATOM 760 O O . GLU A 1 95 ? 19.932 -14.129 1.974 1.00 80.94 95 GLU A O 1
ATOM 765 N N . GLY A 1 96 ? 19.044 -12.880 0.335 1.00 81.94 96 GLY A N 1
ATOM 766 C CA . GLY A 1 96 ? 20.300 -12.687 -0.394 1.00 81.94 96 GLY A CA 1
ATOM 767 C C . GLY A 1 96 ? 20.233 -11.586 -1.458 1.00 81.94 96 GLY A C 1
ATOM 768 O O . GLY A 1 96 ? 19.156 -11.093 -1.786 1.00 81.94 96 GLY A O 1
ATOM 769 N N . CYS A 1 97 ? 21.396 -11.184 -1.995 1.00 67.75 97 CYS A N 1
ATOM 770 C CA . CYS A 1 97 ? 21.572 -9.982 -2.843 1.00 67.75 97 CYS A CA 1
ATOM 771 C C . CYS A 1 97 ? 22.016 -10.269 -4.302 1.00 67.75 97 CYS A C 1
ATOM 773 O O . CYS A 1 97 ? 22.248 -9.343 -5.071 1.00 67.75 97 CYS A O 1
ATOM 775 N N . HIS A 1 98 ? 22.143 -11.535 -4.720 1.00 67.81 98 HIS A N 1
ATOM 776 C CA . HIS A 1 98 ? 22.630 -11.874 -6.071 1.00 67.81 98 HIS A CA 1
ATOM 777 C C . HIS A 1 98 ? 21.916 -13.082 -6.674 1.00 67.81 98 HIS A C 1
ATOM 779 O O . HIS A 1 98 ? 21.005 -12.912 -7.477 1.00 67.81 98 HIS A O 1
ATOM 785 N N . TYR A 1 99 ? 22.318 -14.281 -6.256 1.00 79.50 99 TYR A N 1
ATOM 786 C CA . TYR A 1 99 ? 21.744 -15.543 -6.706 1.00 79.50 99 TYR A CA 1
ATOM 787 C C . TYR A 1 99 ? 20.896 -16.116 -5.585 1.00 79.50 99 TYR A C 1
ATOM 789 O O . TYR A 1 99 ? 21.319 -16.118 -4.424 1.00 79.50 99 TYR A O 1
ATOM 797 N N . SER A 1 100 ? 19.686 -16.535 -5.918 1.00 87.31 100 SER A N 1
ATOM 798 C CA . SER A 1 100 ? 18.867 -17.344 -5.034 1.00 87.31 100 SER A CA 1
ATOM 799 C C . SER A 1 100 ? 19.301 -18.813 -5.111 1.00 87.31 100 SER A C 1
ATOM 801 O O . SER A 1 100 ? 20.106 -19.186 -5.970 1.00 87.31 100 SER A O 1
ATOM 803 N N . PRO A 1 101 ? 18.760 -19.687 -4.246 1.00 88.12 101 PRO A N 1
ATOM 804 C CA . PRO A 1 101 ? 18.931 -21.132 -4.372 1.00 88.12 101 PRO A CA 1
ATOM 805 C C . PRO A 1 101 ? 18.358 -21.713 -5.678 1.00 88.12 101 PRO A C 1
ATOM 807 O O . PRO A 1 101 ? 18.545 -22.900 -5.937 1.00 88.12 101 PRO A O 1
ATOM 810 N N . TYR A 1 102 ? 17.676 -20.903 -6.501 1.00 90.75 102 TYR A N 1
ATOM 811 C CA . TYR A 1 102 ? 16.990 -21.314 -7.724 1.00 90.75 102 TYR A CA 1
ATOM 812 C C . TYR A 1 102 ? 17.474 -20.516 -8.954 1.00 90.75 102 TYR A C 1
ATOM 814 O O . TYR A 1 102 ? 16.778 -19.612 -9.427 1.00 90.75 102 TYR A O 1
ATOM 822 N N . PRO A 1 103 ? 18.634 -20.868 -9.542 1.00 90.69 103 PRO A N 1
ATOM 823 C CA . PRO A 1 103 ? 19.207 -20.134 -10.676 1.00 90.69 103 PRO A CA 1
ATOM 824 C C . PRO A 1 103 ? 18.299 -20.063 -11.915 1.00 90.69 103 PRO A C 1
ATOM 826 O O . PRO A 1 103 ? 18.305 -19.065 -12.631 1.00 90.69 103 PRO A O 1
ATOM 829 N N . GLU A 1 104 ? 17.498 -21.102 -12.169 1.00 92.94 104 GLU A N 1
ATOM 830 C CA . GLU A 1 104 ? 16.500 -21.111 -13.253 1.00 92.94 104 GLU A CA 1
ATOM 831 C C . GLU A 1 104 ? 15.442 -20.013 -13.066 1.00 92.94 104 GLU A C 1
ATOM 833 O O . GLU A 1 104 ? 15.107 -19.288 -14.006 1.00 92.94 104 GLU A O 1
ATOM 838 N N . ILE A 1 105 ? 14.968 -19.825 -11.830 1.00 92.69 105 ILE A N 1
ATOM 839 C CA . ILE A 1 105 ? 13.988 -18.785 -11.501 1.00 92.69 105 ILE A CA 1
ATOM 840 C C . ILE A 1 105 ? 14.638 -17.403 -11.616 1.00 92.69 105 ILE A C 1
ATOM 842 O O . ILE A 1 105 ? 14.045 -16.503 -12.210 1.00 92.69 105 ILE A O 1
ATOM 846 N N . ASP A 1 106 ? 15.873 -17.238 -11.137 1.00 92.81 106 ASP A N 1
ATOM 847 C CA . ASP A 1 106 ? 16.619 -15.981 -11.277 1.00 92.81 106 ASP A CA 1
ATOM 848 C C . ASP A 1 106 ? 16.776 -15.588 -12.754 1.00 92.81 106 ASP A C 1
ATOM 850 O O . ASP A 1 106 ? 16.517 -14.443 -13.135 1.00 92.81 106 ASP A O 1
ATOM 854 N N . ASN A 1 107 ? 17.140 -16.548 -13.612 1.00 92.81 107 ASN A N 1
ATOM 855 C CA . ASN A 1 107 ? 17.261 -16.341 -15.053 1.00 92.81 107 ASN A CA 1
ATOM 856 C C . ASN A 1 107 ? 15.925 -15.927 -15.671 1.00 92.81 107 ASN A C 1
ATOM 858 O O . ASN A 1 107 ? 15.868 -14.947 -16.420 1.00 92.81 107 ASN A O 1
ATOM 862 N N . PHE A 1 108 ? 14.838 -16.619 -15.324 1.00 93.38 108 PHE A N 1
ATOM 863 C CA . PHE A 1 108 ? 13.500 -16.253 -15.770 1.00 93.38 108 PHE A CA 1
ATOM 864 C C . PHE A 1 108 ? 13.126 -14.831 -15.327 1.00 93.38 108 PHE A C 1
ATOM 866 O O . PHE A 1 108 ? 12.718 -14.015 -16.156 1.00 93.38 108 PHE A O 1
ATOM 873 N N . VAL A 1 109 ? 13.360 -14.471 -14.064 1.00 93.19 109 VAL A N 1
ATOM 874 C CA . VAL A 1 109 ? 13.150 -13.112 -13.543 1.00 93.19 109 VAL A CA 1
ATOM 875 C C . VAL A 1 109 ? 13.968 -12.086 -14.332 1.00 93.19 109 VAL A C 1
ATOM 877 O O . VAL A 1 109 ? 13.432 -11.048 -14.730 1.00 93.19 109 VAL A O 1
ATOM 880 N N . HIS A 1 110 ? 15.228 -12.387 -14.651 1.00 92.62 110 HIS A N 1
ATOM 881 C CA . HIS A 1 110 ? 16.068 -11.536 -15.492 1.00 92.62 110 HIS A CA 1
ATOM 882 C C . HIS A 1 110 ? 15.505 -11.329 -16.905 1.00 92.62 110 HIS A C 1
ATOM 884 O O . HIS A 1 110 ? 15.707 -10.255 -17.477 1.00 92.62 110 HIS A O 1
ATOM 890 N N . THR A 1 111 ? 14.784 -12.302 -17.474 1.00 92.06 111 THR A N 1
ATOM 891 C CA . THR A 1 111 ? 14.070 -12.102 -18.749 1.00 92.06 111 THR A CA 1
ATOM 892 C C . THR A 1 111 ? 12.857 -11.182 -18.609 1.00 92.06 111 THR A C 1
ATOM 894 O O . THR A 1 111 ? 12.586 -10.395 -19.514 1.00 92.06 111 THR A O 1
ATOM 897 N N . LEU A 1 112 ? 12.163 -11.207 -17.466 1.00 91.88 112 LEU A N 1
ATOM 898 C CA . LEU A 1 112 ? 10.962 -10.396 -17.227 1.00 91.88 112 LEU A CA 1
ATOM 899 C C . LEU A 1 112 ? 11.264 -8.907 -17.006 1.00 91.88 112 LEU A C 1
ATOM 901 O O . LEU A 1 112 ? 10.424 -8.044 -17.287 1.00 91.88 112 LEU A O 1
ATOM 905 N N . ILE A 1 113 ? 12.452 -8.601 -16.486 1.00 92.25 113 ILE A N 1
ATOM 906 C CA . ILE A 1 113 ? 12.882 -7.238 -16.134 1.00 92.25 113 ILE A CA 1
ATOM 907 C C . ILE A 1 113 ? 13.707 -6.564 -17.241 1.00 92.25 113 ILE A C 1
ATOM 909 O O . ILE A 1 113 ? 14.435 -5.603 -16.984 1.00 92.25 113 ILE A O 1
ATOM 913 N N . LYS A 1 114 ? 13.584 -7.052 -18.480 1.00 90.94 114 LYS A N 1
ATOM 914 C CA . LYS A 1 114 ? 14.150 -6.443 -19.689 1.00 90.94 114 LYS A CA 1
ATOM 915 C C . LYS A 1 114 ? 13.022 -5.944 -20.585 1.00 90.94 114 LYS A C 1
ATOM 917 O O . LYS A 1 114 ? 12.207 -6.732 -21.056 1.00 90.94 114 LYS A O 1
ATOM 922 N N . LYS A 1 115 ? 12.965 -4.632 -20.824 1.00 83.38 115 LYS A N 1
ATOM 923 C CA . LYS A 1 115 ? 11.973 -4.023 -21.722 1.00 83.38 115 LY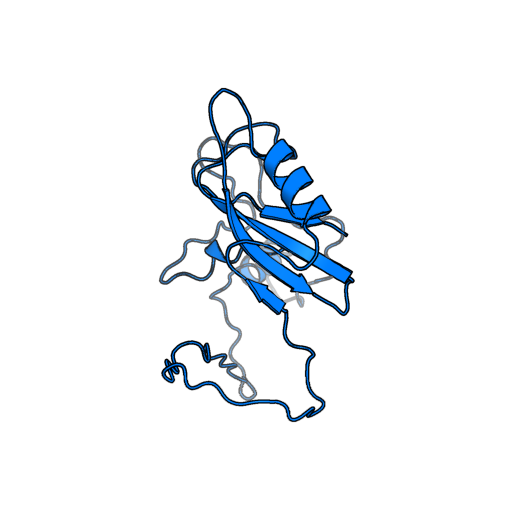S A CA 1
ATOM 924 C C . LYS A 1 115 ? 12.449 -2.663 -22.232 1.00 83.38 115 LYS A C 1
ATOM 926 O O . LYS A 1 115 ? 12.954 -1.880 -21.438 1.00 83.38 115 LYS A O 1
ATOM 931 N N . ASP A 1 116 ? 12.250 -2.371 -23.520 1.00 80.69 116 ASP A N 1
ATOM 932 C CA . ASP A 1 116 ? 12.459 -1.047 -24.138 1.00 80.69 116 ASP A CA 1
ATOM 933 C C . ASP A 1 116 ? 13.802 -0.382 -23.754 1.00 80.69 116 ASP A C 1
ATOM 935 O O . ASP A 1 116 ? 13.837 0.752 -23.279 1.00 80.69 116 ASP A O 1
ATOM 939 N N . ASN A 1 117 ? 14.917 -1.108 -23.913 1.00 81.94 117 ASN A N 1
ATOM 940 C CA . ASN A 1 117 ? 16.284 -0.700 -23.528 1.00 81.94 117 ASN A CA 1
ATOM 941 C C . ASN A 1 117 ? 16.530 -0.467 -22.024 1.00 81.94 117 ASN A C 1
ATOM 943 O O . ASN A 1 117 ? 17.614 -0.033 -21.637 1.00 81.94 117 ASN A O 1
ATOM 947 N N . VAL A 1 118 ? 15.572 -0.793 -21.157 1.00 85.44 118 VAL A N 1
ATOM 948 C CA . VAL A 1 118 ? 15.757 -0.808 -19.704 1.00 85.44 118 VAL A CA 1
ATOM 949 C C . VAL A 1 118 ? 16.062 -2.232 -19.253 1.00 85.44 118 VAL A C 1
ATOM 951 O O . VAL A 1 118 ? 15.282 -3.155 -19.498 1.00 85.44 118 VAL A O 1
ATOM 954 N N . GLN A 1 119 ? 17.186 -2.395 -18.555 1.00 90.44 119 GLN A N 1
ATOM 955 C CA . GLN A 1 119 ? 17.573 -3.641 -17.903 1.00 90.44 119 GLN A CA 1
ATOM 956 C C . GLN A 1 119 ? 17.531 -3.460 -16.383 1.00 90.44 119 GLN A C 1
ATOM 958 O O . GLN A 1 119 ? 18.366 -2.769 -15.799 1.00 90.44 119 GLN A O 1
ATOM 963 N N . GLY A 1 120 ? 16.536 -4.082 -15.753 1.00 90.56 120 GLY A N 1
ATOM 964 C CA . GLY A 1 120 ? 16.460 -4.204 -14.303 1.00 90.56 120 GLY A CA 1
ATOM 965 C C . GLY A 1 120 ? 17.460 -5.206 -13.744 1.00 90.56 120 GLY A C 1
ATOM 966 O O . GLY A 1 120 ? 17.993 -6.053 -14.464 1.00 90.56 120 GLY A O 1
ATOM 967 N N . GLY A 1 121 ? 17.661 -5.140 -12.432 1.00 91.56 121 GLY A N 1
ATOM 968 C CA . GLY A 1 121 ? 18.408 -6.144 -11.684 1.00 91.56 121 GLY A CA 1
ATOM 969 C C . GLY A 1 121 ? 17.655 -6.585 -10.435 1.00 91.56 121 GLY A C 1
ATOM 970 O O . GLY A 1 121 ? 16.796 -5.862 -9.925 1.00 91.56 121 GLY A O 1
ATOM 971 N N . ILE A 1 122 ? 17.989 -7.772 -9.940 1.00 92.44 122 ILE A N 1
ATOM 972 C CA . ILE A 1 122 ? 17.514 -8.262 -8.647 1.00 92.44 122 ILE A CA 1
ATOM 973 C C . ILE A 1 122 ? 18.326 -7.541 -7.572 1.00 92.44 122 ILE A C 1
ATOM 975 O O . ILE A 1 122 ? 19.549 -7.625 -7.556 1.00 92.44 122 ILE A O 1
ATOM 979 N N . ARG A 1 123 ? 17.651 -6.776 -6.711 1.00 90.12 123 ARG A N 1
ATOM 980 C CA . ARG A 1 123 ? 18.280 -6.099 -5.569 1.00 90.12 123 ARG A CA 1
ATOM 981 C C . ARG A 1 123 ? 18.468 -7.078 -4.425 1.00 90.12 123 ARG A C 1
ATOM 983 O O . ARG A 1 123 ? 19.505 -7.081 -3.782 1.00 90.12 123 ARG A O 1
ATOM 990 N N . ARG A 1 124 ? 17.414 -7.833 -4.132 1.00 90.94 124 ARG A N 1
ATOM 991 C CA . ARG A 1 124 ? 17.379 -8.851 -3.089 1.00 90.94 124 ARG A CA 1
ATOM 992 C C . ARG A 1 124 ? 16.244 -9.825 -3.349 1.00 90.94 124 ARG A C 1
ATOM 994 O O . ARG A 1 124 ? 15.281 -9.482 -4.038 1.00 90.94 124 ARG A O 1
ATOM 1001 N N . TRP A 1 125 ? 16.346 -11.001 -2.757 1.00 92.88 125 TRP A N 1
ATOM 1002 C CA . TRP A 1 125 ? 15.294 -12.007 -2.741 1.00 92.88 125 TRP A CA 1
ATOM 1003 C C . TRP A 1 125 ? 15.048 -12.479 -1.308 1.00 92.88 125 TRP A C 1
ATOM 1005 O O . TRP A 1 125 ? 15.953 -12.428 -0.479 1.00 92.88 125 TRP A O 1
ATOM 1015 N N . ASN A 1 126 ? 13.819 -12.905 -1.024 1.00 89.69 126 ASN A N 1
ATOM 1016 C CA . ASN A 1 126 ? 13.408 -13.481 0.256 1.00 89.69 126 ASN A CA 1
ATOM 1017 C C . ASN A 1 126 ? 12.643 -14.774 -0.015 1.00 89.69 126 ASN A C 1
ATOM 1019 O O . ASN A 1 126 ? 11.651 -14.737 -0.745 1.00 89.69 126 ASN A O 1
ATOM 1023 N N . TYR A 1 127 ? 13.086 -15.890 0.560 1.00 90.00 127 TYR A N 1
ATOM 1024 C CA . TYR A 1 127 ? 12.401 -17.177 0.475 1.00 90.00 127 TYR A CA 1
ATOM 1025 C C . TYR A 1 127 ? 11.652 -17.484 1.772 1.00 90.00 127 TYR A C 1
ATOM 1027 O O . TYR A 1 127 ? 12.248 -17.566 2.849 1.00 90.00 127 TYR A O 1
ATOM 1035 N N . PHE A 1 128 ? 10.344 -17.682 1.644 1.00 87.06 128 PHE A N 1
ATOM 1036 C CA . PHE A 1 128 ? 9.423 -18.032 2.714 1.00 87.06 128 PHE A CA 1
ATOM 1037 C C . PHE A 1 128 ? 9.092 -19.523 2.607 1.00 87.06 128 PHE A C 1
ATOM 1039 O O . PHE A 1 128 ? 8.314 -19.944 1.753 1.00 87.06 128 PHE A O 1
ATOM 1046 N N . SER A 1 129 ? 9.734 -20.341 3.443 1.00 83.75 129 SER A N 1
ATOM 1047 C CA . SER A 1 129 ? 9.695 -21.805 3.331 1.00 83.75 129 SER A CA 1
ATOM 1048 C C . SER A 1 129 ? 8.343 -22.429 3.683 1.00 83.75 129 SER A C 1
ATOM 1050 O O . SER A 1 129 ? 8.018 -23.486 3.147 1.00 83.75 129 SER A O 1
ATOM 1052 N N . LEU A 1 130 ? 7.553 -21.793 4.556 1.00 84.06 130 LEU A N 1
ATOM 1053 C CA . LEU A 1 130 ? 6.220 -22.272 4.937 1.00 84.06 130 LEU A CA 1
ATOM 1054 C C . LEU A 1 130 ? 5.232 -22.147 3.773 1.00 84.06 130 LEU A C 1
ATOM 1056 O O . LEU A 1 130 ? 4.444 -23.054 3.525 1.00 84.06 130 LEU A O 1
ATOM 1060 N N . GLU A 1 131 ? 5.307 -21.034 3.052 1.00 84.56 131 GLU A N 1
ATOM 1061 C CA . GLU A 1 131 ? 4.468 -20.712 1.902 1.00 84.56 131 GLU A CA 1
ATOM 1062 C C . GLU A 1 131 ? 5.068 -21.196 0.573 1.00 84.56 131 GLU A C 1
ATOM 1064 O O . GLU A 1 131 ? 4.419 -21.050 -0.456 1.00 84.56 131 GLU A O 1
ATOM 1069 N N . GLN A 1 132 ? 6.288 -21.750 0.597 1.00 88.31 132 GLN A N 1
ATOM 1070 C CA . GLN A 1 132 ? 7.086 -22.125 -0.582 1.00 88.31 132 GLN A CA 1
ATOM 1071 C C . GLN A 1 132 ? 7.226 -20.986 -1.601 1.00 88.31 132 GLN A C 1
ATOM 1073 O O . GLN A 1 132 ? 7.263 -21.204 -2.805 1.00 88.31 132 GLN A O 1
ATOM 1078 N N . LEU A 1 133 ? 7.332 -19.754 -1.108 1.00 90.75 133 LEU A N 1
ATOM 1079 C CA . LEU A 1 133 ? 7.199 -18.550 -1.918 1.00 90.75 133 LEU A CA 1
ATOM 1080 C C . LEU A 1 133 ? 8.504 -17.756 -1.922 1.00 90.75 133 LEU A C 1
ATOM 1082 O O . LEU A 1 133 ? 9.100 -17.516 -0.871 1.00 90.75 133 LEU A O 1
ATOM 1086 N N . ILE A 1 134 ? 8.935 -17.294 -3.096 1.00 92.12 134 ILE A N 1
ATOM 1087 C CA . ILE A 1 134 ? 10.096 -16.409 -3.238 1.00 92.12 134 ILE A CA 1
ATOM 1088 C C . ILE A 1 134 ? 9.671 -15.023 -3.735 1.00 92.12 134 ILE A C 1
ATOM 1090 O O . ILE A 1 134 ? 8.935 -14.871 -4.712 1.00 92.12 134 ILE A O 1
ATOM 1094 N N . VAL A 1 135 ? 10.130 -13.982 -3.037 1.00 92.31 135 VAL A N 1
ATOM 1095 C CA . VAL A 1 135 ? 9.866 -12.578 -3.378 1.00 92.31 135 VAL A CA 1
ATOM 1096 C C . VAL A 1 135 ? 11.154 -11.899 -3.807 1.00 92.31 135 VAL A C 1
ATOM 1098 O O . VAL A 1 135 ? 12.078 -11.756 -3.009 1.00 92.31 135 VAL A O 1
ATOM 1101 N N . TYR A 1 136 ? 11.175 -11.400 -5.037 1.00 92.88 136 TYR A N 1
ATOM 1102 C CA . TYR A 1 136 ? 12.259 -10.606 -5.602 1.00 92.88 136 TYR A CA 1
ATOM 1103 C C . TYR A 1 136 ? 11.928 -9.113 -5.560 1.00 92.88 136 TYR A C 1
ATOM 1105 O O . TYR A 1 136 ? 10.890 -8.682 -6.063 1.00 92.88 136 TYR A O 1
ATOM 1113 N N . ASP A 1 137 ? 12.842 -8.314 -5.017 1.00 91.56 137 ASP A N 1
ATOM 1114 C CA . ASP A 1 137 ? 12.835 -6.848 -5.068 1.00 91.56 137 ASP A CA 1
ATOM 1115 C C . ASP A 1 137 ? 13.701 -6.393 -6.250 1.00 91.56 137 ASP A C 1
ATOM 1117 O O . ASP A 1 137 ? 14.887 -6.727 -6.326 1.00 91.56 137 ASP A O 1
ATOM 1121 N N . ILE A 1 138 ? 13.113 -5.662 -7.198 1.00 92.62 138 ILE A N 1
ATOM 1122 C CA . ILE A 1 138 ? 13.761 -5.308 -8.463 1.00 92.62 138 ILE A CA 1
ATOM 1123 C C . ILE A 1 138 ? 14.212 -3.844 -8.454 1.00 92.62 138 ILE A C 1
ATOM 1125 O O . ILE A 1 138 ? 13.426 -2.918 -8.241 1.00 92.62 138 ILE A O 1
ATOM 1129 N N . PHE A 1 139 ? 15.479 -3.591 -8.791 1.00 90.25 139 PHE A N 1
ATOM 1130 C CA . PHE A 1 139 ? 16.003 -2.240 -9.006 1.00 90.25 139 PHE A CA 1
ATOM 1131 C C . PHE A 1 139 ? 16.103 -1.876 -10.500 1.00 90.25 139 PHE A C 1
ATOM 1133 O O . PHE A 1 139 ? 16.075 -2.739 -11.372 1.00 90.25 139 PHE A O 1
ATOM 1140 N N . ASN A 1 140 ? 16.190 -0.573 -10.800 1.00 89.62 140 ASN A N 1
ATOM 1141 C CA . ASN A 1 140 ? 16.275 -0.011 -12.159 1.00 89.62 140 ASN A CA 1
ATOM 1142 C C . ASN A 1 140 ? 15.214 -0.481 -13.176 1.00 89.62 140 ASN A C 1
ATOM 1144 O O . ASN A 1 140 ? 15.401 -0.318 -14.375 1.00 89.62 140 ASN A O 1
ATOM 1148 N N . TYR A 1 141 ? 14.059 -0.974 -12.722 1.00 92.25 141 TYR A N 1
ATOM 1149 C CA . TYR A 1 141 ? 12.955 -1.373 -13.592 1.00 92.25 141 TYR A CA 1
ATOM 1150 C C . TYR A 1 141 ? 11.627 -0.952 -12.980 1.00 92.25 141 TYR A C 1
ATOM 1152 O O . TYR A 1 141 ? 11.346 -1.270 -11.836 1.00 92.25 141 TYR A O 1
ATOM 1160 N N . ARG A 1 142 ? 10.816 -0.186 -13.717 1.00 92.06 142 ARG A N 1
ATOM 1161 C CA . ARG A 1 142 ? 9.595 0.457 -13.183 1.00 92.06 142 ARG A CA 1
ATOM 1162 C C . ARG A 1 142 ? 8.310 -0.026 -13.838 1.00 92.06 142 ARG A C 1
ATOM 1164 O O . ARG A 1 142 ? 7.238 0.450 -13.463 1.00 92.06 142 ARG A O 1
ATOM 1171 N N . TRP A 1 143 ? 8.401 -0.898 -14.835 1.00 91.00 143 TRP A N 1
ATOM 1172 C CA . TRP A 1 143 ? 7.237 -1.395 -15.554 1.00 91.00 143 TRP A CA 1
ATOM 1173 C C . TRP A 1 143 ? 6.508 -2.449 -14.722 1.00 91.00 143 TRP A C 1
ATOM 1175 O O . TRP A 1 143 ? 7.092 -3.461 -14.352 1.00 91.00 143 TRP A O 1
ATOM 1185 N N . CYS A 1 144 ? 5.222 -2.230 -14.453 1.00 90.62 144 CYS A N 1
ATOM 1186 C CA . CYS A 1 144 ? 4.382 -3.228 -13.802 1.00 90.62 144 CYS A CA 1
ATOM 1187 C C . CYS A 1 144 ? 3.433 -3.853 -14.811 1.00 90.62 144 CYS A C 1
ATOM 1189 O O . CYS A 1 144 ? 2.618 -3.158 -15.422 1.00 90.62 144 CYS A O 1
ATOM 1191 N N . ARG A 1 145 ? 3.517 -5.178 -14.954 1.00 87.81 145 ARG A N 1
ATOM 1192 C CA . ARG A 1 145 ? 2.671 -5.944 -15.874 1.00 87.81 145 ARG A CA 1
ATOM 1193 C C . ARG A 1 145 ? 1.202 -5.939 -15.447 1.00 87.81 145 ARG A C 1
ATOM 1195 O O . ARG A 1 145 ? 0.348 -5.804 -16.311 1.00 87.81 145 ARG A O 1
ATOM 1202 N N . ASN A 1 146 ? 0.924 -5.966 -14.142 1.00 88.50 146 ASN A N 1
ATOM 1203 C CA . ASN A 1 146 ? -0.444 -5.965 -13.609 1.00 88.50 146 ASN A CA 1
ATOM 1204 C C . ASN A 1 146 ? -1.185 -4.653 -13.910 1.00 88.50 146 ASN A C 1
ATOM 1206 O O . ASN A 1 146 ? -2.392 -4.659 -14.113 1.00 88.50 146 ASN A O 1
ATOM 1210 N N . ILE A 1 147 ? -0.466 -3.523 -13.940 1.00 88.25 147 ILE A N 1
ATOM 1211 C CA . ILE A 1 147 ? -1.045 -2.204 -14.259 1.00 88.25 147 ILE A CA 1
ATOM 1212 C C . ILE A 1 147 ? -0.892 -1.873 -15.754 1.00 88.25 147 ILE A C 1
ATOM 1214 O O . ILE A 1 147 ? -1.612 -1.029 -16.278 1.00 88.25 147 ILE A O 1
ATOM 1218 N N . GLY A 1 148 ? 0.065 -2.494 -16.448 1.00 90.69 148 GLY A N 1
ATOM 1219 C CA . GLY A 1 148 ? 0.358 -2.222 -17.856 1.00 90.69 148 GLY A CA 1
ATOM 1220 C C . GLY A 1 148 ? 1.053 -0.879 -18.105 1.00 90.69 148 GLY A C 1
ATOM 1221 O O . GLY A 1 148 ? 0.909 -0.312 -19.184 1.00 90.69 148 GLY A O 1
ATOM 1222 N N . ARG A 1 149 ? 1.783 -0.329 -17.121 1.00 90.12 149 ARG A N 1
ATOM 1223 C CA . ARG A 1 149 ? 2.555 0.922 -17.278 1.00 90.12 149 ARG A CA 1
ATOM 1224 C C . ARG A 1 149 ? 3.712 1.042 -16.289 1.00 90.12 149 ARG A C 1
ATOM 1226 O O . ARG A 1 149 ? 3.783 0.318 -15.296 1.00 90.12 149 ARG A O 1
ATOM 1233 N N . ALA A 1 150 ? 4.574 2.036 -16.509 1.00 90.25 150 ALA A N 1
ATOM 1234 C CA . ALA A 1 150 ? 5.618 2.404 -15.559 1.00 90.25 150 ALA A CA 1
ATOM 1235 C C . ALA A 1 150 ? 5.062 3.112 -14.301 1.00 90.25 150 ALA A C 1
ATOM 1237 O O . ALA A 1 150 ? 4.190 3.989 -14.371 1.00 90.25 150 ALA A O 1
ATOM 1238 N N . HIS A 1 151 ? 5.596 2.755 -13.132 1.00 87.38 151 HIS A N 1
ATOM 1239 C CA . HIS A 1 151 ? 5.382 3.460 -11.863 1.00 87.38 151 HIS A CA 1
ATOM 1240 C C . HIS A 1 151 ? 6.173 4.772 -11.805 1.00 87.38 151 HIS A C 1
ATOM 1242 O O . HIS A 1 151 ? 7.113 4.951 -12.572 1.00 87.38 151 HIS A O 1
ATOM 1248 N N . LYS A 1 152 ? 5.822 5.696 -10.889 1.00 84.94 152 LYS A N 1
ATOM 1249 C CA . LYS A 1 152 ? 6.550 6.970 -10.662 1.00 84.94 152 LYS A CA 1
ATOM 1250 C C . LYS A 1 152 ? 7.868 6.784 -9.889 1.00 84.94 152 LYS A C 1
ATOM 1252 O O . LYS A 1 152 ? 8.831 7.495 -10.141 1.00 84.94 152 LYS A O 1
ATOM 1257 N N . SER A 1 153 ? 7.904 5.832 -8.968 1.00 83.19 153 SER A N 1
ATOM 1258 C CA . SER A 1 153 ? 9.099 5.376 -8.255 1.00 83.19 153 SER A CA 1
ATOM 1259 C C . SER A 1 153 ? 9.304 3.894 -8.542 1.00 83.19 153 SER A C 1
ATOM 1261 O O . SER A 1 153 ? 8.400 3.240 -9.070 1.00 83.19 153 SER A O 1
ATOM 1263 N N . ASN A 1 154 ? 10.484 3.369 -8.227 1.00 80.81 154 ASN A N 1
ATOM 1264 C CA . ASN A 1 154 ? 10.704 1.940 -8.336 1.00 80.81 154 ASN A CA 1
ATOM 1265 C C . ASN A 1 154 ? 10.196 1.222 -7.076 1.00 80.81 154 ASN A C 1
ATOM 1267 O O . ASN A 1 154 ? 10.678 1.500 -5.984 1.00 80.81 154 ASN A O 1
ATOM 1271 N N . ASN A 1 155 ? 9.193 0.366 -7.259 1.00 84.31 155 ASN A N 1
ATOM 1272 C CA . ASN A 1 155 ? 8.637 -0.534 -6.246 1.00 84.31 155 ASN A CA 1
ATOM 1273 C C . ASN A 1 155 ? 8.149 -1.823 -6.933 1.00 84.31 155 ASN A C 1
ATOM 1275 O O . ASN A 1 155 ? 7.029 -2.279 -6.701 1.00 84.31 155 ASN A O 1
ATOM 1279 N N . ILE A 1 156 ? 8.921 -2.314 -7.908 1.00 91.19 156 ILE A N 1
ATOM 1280 C CA . ILE A 1 156 ? 8.589 -3.546 -8.620 1.00 91.19 156 ILE A CA 1
ATOM 1281 C C . ILE A 1 156 ? 9.056 -4.727 -7.782 1.00 91.19 156 ILE A C 1
ATOM 1283 O O . ILE A 1 156 ? 10.239 -4.853 -7.475 1.00 91.19 156 ILE A O 1
ATOM 1287 N N . MET A 1 157 ? 8.107 -5.595 -7.453 1.00 92.44 157 MET A N 1
ATOM 1288 C CA . MET A 1 157 ? 8.368 -6.876 -6.821 1.00 92.44 157 MET A CA 1
ATOM 1289 C C . MET A 1 157 ? 7.823 -7.992 -7.706 1.00 92.44 157 MET A C 1
ATOM 1291 O O . MET A 1 157 ? 6.748 -7.843 -8.295 1.00 92.44 157 MET A O 1
ATOM 1295 N N . ILE A 1 158 ? 8.566 -9.090 -7.800 1.00 92.31 158 ILE A N 1
ATOM 1296 C CA . ILE A 1 158 ? 8.144 -10.306 -8.499 1.00 92.31 158 ILE A CA 1
ATOM 1297 C C . ILE A 1 158 ? 7.987 -11.400 -7.451 1.00 92.31 158 ILE A C 1
ATOM 1299 O O . ILE A 1 158 ? 8.885 -11.622 -6.646 1.00 92.31 158 ILE A O 1
ATOM 1303 N N . ILE A 1 159 ? 6.821 -12.032 -7.445 1.00 91.94 159 ILE A N 1
ATOM 1304 C CA . ILE A 1 159 ? 6.463 -13.105 -6.522 1.00 91.94 159 ILE A CA 1
ATOM 1305 C C . ILE A 1 159 ? 6.386 -14.380 -7.352 1.00 91.94 159 ILE A C 1
ATOM 1307 O O . ILE A 1 159 ? 5.748 -14.358 -8.407 1.00 91.94 159 ILE A O 1
ATOM 1311 N N . VAL A 1 160 ? 7.047 -15.436 -6.894 1.00 90.06 160 VAL A N 1
ATOM 1312 C CA . VAL A 1 160 ? 7.027 -16.760 -7.521 1.00 90.06 160 VAL A CA 1
ATOM 1313 C C . VAL A 1 160 ? 6.601 -17.774 -6.461 1.00 90.06 160 VAL A C 1
ATOM 1315 O O . VAL A 1 160 ? 7.124 -17.734 -5.342 1.00 90.06 160 VAL A O 1
ATOM 1318 N N .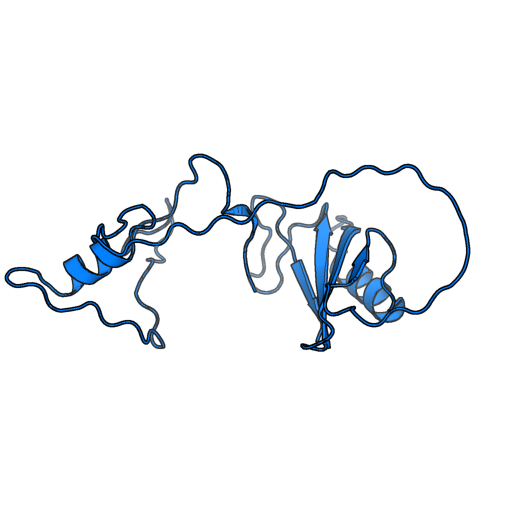 ASP A 1 161 ? 5.628 -18.606 -6.817 1.00 87.50 161 ASP A N 1
ATOM 1319 C CA . ASP A 1 161 ? 5.031 -19.689 -6.031 1.00 87.50 161 ASP A CA 1
ATOM 1320 C C . ASP A 1 161 ? 5.228 -21.062 -6.700 1.00 87.50 161 ASP A C 1
ATOM 1322 O O . ASP A 1 161 ? 5.618 -21.101 -7.894 1.00 87.50 161 ASP A O 1
#

Sequence (161 aa):
FVDLGVYTKNRNFRLYMSSKAGRTVILNIAEDNKFVPKPVNNSCKDQQYFLSSLICNVRFSDCLKILSCDNQEHAREPSLYLEDKISRSCLAPIEGCHYSPYPEIDNFVHTLIKKDNVQGGIRRWNYFSLEQLIVYDIFNYRWCRNIGRAHKSNNIMIIVD

pLDDT: mean 83.45, std 16.95, range [33.22, 97.38]